Protein AF-A0ABD3ZAP3-F1 (afdb_monomer_lite)

Structure (mmCIF, N/CA/C/O backbone):
data_AF-A0ABD3ZAP3-F1
#
_entry.id   AF-A0ABD3ZAP3-F1
#
loop_
_atom_site.group_PDB
_atom_site.id
_atom_site.type_symbol
_atom_site.label_atom_id
_atom_site.label_alt_id
_atom_site.label_comp_id
_atom_site.label_asym_id
_atom_site.label_entity_id
_atom_site.label_seq_id
_atom_site.pdbx_PDB_ins_code
_atom_site.Cartn_x
_atom_site.Cartn_y
_atom_site.Cartn_z
_atom_site.occupancy
_atom_site.B_iso_or_equiv
_atom_site.auth_seq_id
_atom_site.auth_comp_id
_atom_site.auth_asym_id
_atom_site.auth_atom_id
_atom_site.pdbx_PDB_model_num
ATOM 1 N N . MET A 1 1 ? -16.987 -7.521 18.729 1.00 66.75 1 MET A N 1
ATOM 2 C CA . MET A 1 1 ? -16.005 -6.493 18.310 1.00 66.75 1 MET A CA 1
ATOM 3 C C . MET A 1 1 ? -16.353 -5.891 16.954 1.00 66.75 1 MET A C 1
ATOM 5 O O . MET A 1 1 ? -16.559 -4.691 16.901 1.00 66.75 1 MET A O 1
ATOM 9 N N . THR A 1 2 ? -16.482 -6.688 15.887 1.00 76.31 2 THR A N 1
ATOM 10 C CA . THR A 1 2 ? -16.844 -6.194 14.540 1.00 76.31 2 THR A CA 1
ATOM 11 C C . THR A 1 2 ? -18.146 -5.389 14.522 1.00 76.31 2 THR A C 1
ATOM 13 O O . THR A 1 2 ? -18.202 -4.337 13.903 1.00 76.31 2 THR A O 1
ATOM 16 N N . ASP A 1 3 ? -19.161 -5.829 15.270 1.00 83.00 3 ASP A N 1
ATOM 17 C CA . ASP A 1 3 ? -20.425 -5.097 15.427 1.00 83.00 3 ASP A CA 1
ATOM 18 C C . ASP A 1 3 ? -20.242 -3.715 16.086 1.00 83.00 3 ASP A C 1
ATOM 20 O O . ASP A 1 3 ? -20.756 -2.723 15.590 1.00 83.00 3 ASP A O 1
ATOM 24 N N . LEU A 1 4 ? -19.424 -3.615 17.143 1.00 81.94 4 LEU A N 1
ATOM 25 C CA . LEU A 1 4 ? -19.117 -2.340 17.813 1.00 81.94 4 LEU A CA 1
ATOM 26 C C . LEU A 1 4 ? -18.320 -1.389 16.913 1.00 81.94 4 LEU A C 1
ATOM 28 O O . LEU A 1 4 ? -18.541 -0.183 16.931 1.00 81.94 4 LEU A O 1
ATOM 32 N N . ILE A 1 5 ? -17.413 -1.938 16.103 1.00 82.31 5 ILE A N 1
ATOM 33 C CA . ILE A 1 5 ? -16.664 -1.186 15.095 1.00 82.31 5 ILE A CA 1
ATOM 34 C C . ILE A 1 5 ? -17.621 -0.597 14.049 1.00 82.31 5 ILE A C 1
ATOM 36 O O . ILE A 1 5 ? -17.560 0.605 13.788 1.00 82.31 5 ILE A O 1
ATOM 40 N N . LYS A 1 6 ? -18.561 -1.395 13.527 1.00 84.25 6 LYS A N 1
ATOM 41 C CA . LYS A 1 6 ? -19.589 -0.903 12.595 1.00 84.25 6 LYS A CA 1
ATOM 42 C C . LYS A 1 6 ? -20.478 0.160 13.243 1.00 84.25 6 LYS A C 1
ATOM 44 O O . LYS A 1 6 ? -20.627 1.259 12.719 1.00 84.25 6 LYS A O 1
ATOM 49 N N . LYS A 1 7 ? -20.978 -0.119 14.448 1.00 83.00 7 LYS A N 1
ATOM 50 C CA . LYS A 1 7 ? -21.822 0.795 15.237 1.00 83.00 7 LYS A CA 1
ATOM 51 C C . LYS A 1 7 ? -21.131 2.097 15.638 1.00 83.00 7 LYS A C 1
ATOM 53 O O . LYS A 1 7 ? -21.816 3.080 15.897 1.00 83.00 7 LYS A O 1
ATOM 58 N N . SER A 1 8 ? -19.798 2.133 15.686 1.00 83.06 8 SER A N 1
ATOM 59 C CA . SER A 1 8 ? -19.069 3.369 15.981 1.00 83.06 8 SER A CA 1
ATOM 60 C C . SER A 1 8 ? -19.244 4.442 14.901 1.00 83.06 8 SER A C 1
ATOM 62 O O . SER A 1 8 ? -19.047 5.618 15.190 1.00 83.06 8 SER A O 1
ATOM 64 N N . GLY A 1 9 ? -19.571 4.060 13.658 1.00 81.44 9 GLY A N 1
ATOM 65 C CA . GLY A 1 9 ? -19.705 4.988 12.530 1.00 81.44 9 GLY A CA 1
ATOM 66 C C . GLY A 1 9 ? -18.423 5.748 12.164 1.00 81.44 9 GLY A C 1
ATOM 67 O O . GLY A 1 9 ? -18.456 6.625 11.306 1.00 81.44 9 GLY A O 1
ATOM 68 N N . ILE A 1 10 ? -17.289 5.438 12.800 1.00 85.50 10 ILE A N 1
ATOM 69 C CA . ILE A 1 10 ? -16.003 6.064 12.502 1.00 85.50 10 ILE A CA 1
ATOM 70 C C . ILE A 1 10 ? -15.462 5.441 11.222 1.00 85.50 10 ILE A C 1
ATOM 72 O O . ILE A 1 10 ? -15.178 4.244 11.190 1.00 85.50 10 ILE A O 1
ATOM 76 N N . GLU A 1 11 ? -15.320 6.270 10.190 1.00 85.56 11 GLU A N 1
ATOM 77 C CA . GLU A 1 11 ? -14.947 5.883 8.826 1.00 85.56 11 GLU A CA 1
ATOM 78 C C . GLU A 1 11 ? -13.675 5.026 8.773 1.00 85.56 11 GLU A C 1
ATOM 80 O O . GLU A 1 11 ? -13.707 3.920 8.246 1.00 85.56 11 GLU A O 1
ATOM 85 N N . SER A 1 12 ? -12.585 5.458 9.419 1.00 81.94 12 SER A N 1
ATOM 86 C CA . SER A 1 12 ? -11.302 4.732 9.411 1.00 81.94 12 SER A CA 1
ATOM 87 C C . SER A 1 12 ? -11.334 3.371 10.115 1.00 81.94 12 SER A C 1
ATOM 89 O O . SER A 1 12 ? -10.400 2.582 9.976 1.00 81.94 12 SER A O 1
ATOM 91 N N . LEU A 1 13 ? -12.392 3.088 10.880 1.00 85.19 13 LEU A N 1
ATOM 92 C CA . LEU A 1 13 ? -12.628 1.789 11.501 1.00 85.19 13 LEU A CA 1
ATOM 93 C C . LEU A 1 13 ? -13.571 0.908 10.668 1.00 85.19 13 LEU A C 1
ATOM 95 O O . LEU A 1 13 ? -13.632 -0.295 10.923 1.00 85.19 13 LEU A O 1
ATOM 99 N N . GLN A 1 14 ? -14.306 1.471 9.702 1.00 86.69 14 GLN A N 1
ATOM 100 C CA . GLN A 1 14 ? -15.285 0.716 8.924 1.00 86.69 14 GLN A CA 1
ATOM 101 C C . GLN A 1 14 ? -14.593 -0.295 8.000 1.00 86.69 14 GLN A C 1
ATOM 103 O O . GLN A 1 14 ? -13.689 0.084 7.250 1.00 86.69 14 GLN A O 1
ATOM 108 N N . PRO A 1 15 ? -15.019 -1.572 8.001 1.00 84.25 15 PRO A N 1
ATOM 109 C CA . PRO A 1 15 ? -14.469 -2.583 7.099 1.00 84.25 15 PRO A CA 1
ATOM 110 C C . PRO A 1 15 ? -14.538 -2.178 5.625 1.00 84.25 15 PRO A C 1
ATOM 112 O O . PRO A 1 15 ? -13.570 -2.355 4.896 1.00 84.25 15 PRO A O 1
ATOM 115 N N . GLU A 1 16 ? -15.649 -1.570 5.212 1.00 86.75 16 GLU A N 1
ATOM 116 C CA . GLU A 1 16 ? -15.893 -1.165 3.829 1.00 86.75 16 GLU A CA 1
ATOM 117 C C . GLU A 1 16 ? -14.893 -0.085 3.374 1.00 86.75 16 GLU A C 1
ATOM 119 O O . GLU A 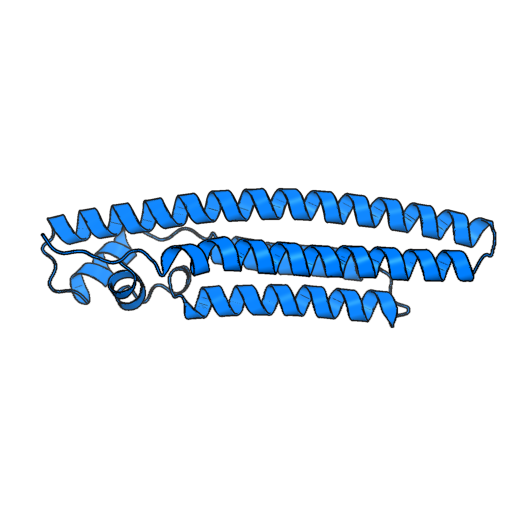1 16 ? -14.392 -0.132 2.253 1.00 86.75 16 GLU A O 1
ATOM 124 N N . TYR A 1 17 ? -14.526 0.834 4.273 1.00 87.69 17 TYR A N 1
ATOM 125 C CA . TYR A 1 17 ? -13.506 1.850 4.011 1.00 87.69 17 TYR A CA 1
ATOM 126 C C . TYR A 1 17 ? -12.106 1.244 3.879 1.00 87.69 17 TYR A C 1
ATOM 128 O O . TYR A 1 17 ? -11.326 1.618 3.002 1.00 87.69 17 TYR A O 1
ATOM 136 N N . ILE A 1 18 ? -11.780 0.281 4.745 1.00 86.19 18 ILE A N 1
ATOM 137 C CA . ILE A 1 18 ? -10.501 -0.433 4.695 1.00 86.19 18 ILE A CA 1
ATOM 138 C C . ILE A 1 18 ? -10.381 -1.206 3.375 1.00 86.19 18 ILE A C 1
ATOM 140 O O . ILE A 1 18 ? -9.334 -1.147 2.723 1.00 86.19 18 ILE A O 1
ATOM 144 N N . ASP A 1 19 ? -11.454 -1.878 2.955 1.00 86.56 19 ASP A N 1
ATOM 145 C CA . ASP A 1 19 ? -11.520 -2.604 1.686 1.00 86.56 19 ASP A CA 1
ATOM 146 C C . ASP A 1 19 ? -11.373 -1.665 0.481 1.00 86.56 19 ASP A C 1
ATOM 148 O O . ASP A 1 19 ? -10.654 -1.984 -0.470 1.00 86.56 19 ASP A O 1
ATOM 152 N N . GLU A 1 20 ? -11.988 -0.482 0.524 1.00 90.50 20 GLU A N 1
ATOM 153 C CA . GLU A 1 20 ? -11.843 0.536 -0.520 1.00 90.50 20 GLU A CA 1
ATOM 154 C C . GLU A 1 20 ? -10.391 1.017 -0.649 1.00 90.50 20 GLU A C 1
ATOM 156 O O . GLU A 1 20 ? -9.830 1.017 -1.749 1.00 90.50 20 GLU A O 1
ATOM 161 N N . GLN A 1 21 ? -9.738 1.369 0.465 1.00 89.88 21 GLN A N 1
ATOM 162 C CA . GLN A 1 21 ? -8.327 1.773 0.443 1.00 89.88 21 GLN A CA 1
ATOM 163 C C . GLN A 1 21 ? -7.426 0.643 -0.063 1.00 89.88 21 GLN A C 1
ATOM 165 O O . GLN A 1 21 ? -6.438 0.901 -0.755 1.00 89.88 21 GLN A O 1
ATOM 170 N N . MET A 1 22 ? -7.781 -0.606 0.240 1.00 86.44 22 MET A N 1
ATOM 171 C CA . MET A 1 22 ? -7.052 -1.774 -0.227 1.00 86.44 22 MET A CA 1
ATOM 172 C C . MET A 1 22 ? -7.171 -1.980 -1.730 1.00 86.44 22 MET A C 1
ATOM 174 O O . MET A 1 22 ? -6.167 -2.186 -2.412 1.00 86.44 22 MET A O 1
ATOM 178 N N . ASN A 1 23 ? -8.389 -1.926 -2.257 1.00 90.00 23 ASN A N 1
ATOM 179 C CA . ASN A 1 23 ? -8.621 -2.084 -3.686 1.00 90.00 23 ASN A CA 1
ATOM 180 C C . ASN A 1 23 ? -8.002 -0.927 -4.464 1.00 90.00 23 ASN A C 1
ATOM 182 O O . ASN A 1 23 ? -7.276 -1.173 -5.420 1.00 90.00 23 ASN A O 1
ATOM 186 N N . GLY A 1 24 ? -8.119 0.301 -3.963 1.00 92.50 24 GLY A N 1
ATOM 187 C CA . GLY A 1 24 ? -7.442 1.43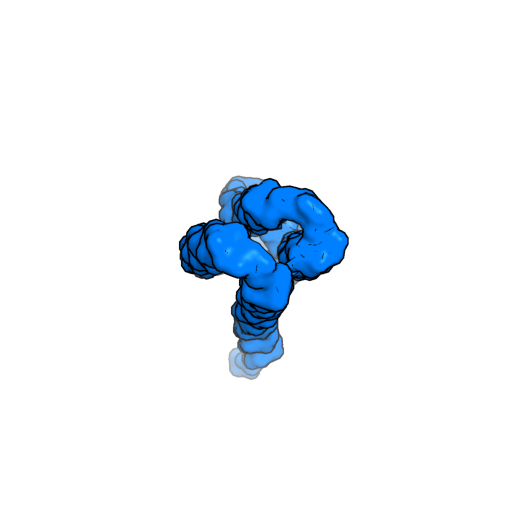2 -4.580 1.00 92.50 24 GLY A CA 1
ATOM 188 C C . GLY A 1 24 ? -5.912 1.299 -4.593 1.00 92.50 24 GLY A C 1
ATOM 189 O O . GLY A 1 24 ? -5.280 1.712 -5.559 1.00 92.50 24 GLY A O 1
ATOM 190 N N . ALA A 1 25 ? -5.289 0.692 -3.572 1.00 91.50 25 ALA A N 1
ATOM 191 C CA . ALA A 1 25 ? -3.848 0.418 -3.602 1.00 91.50 25 ALA A CA 1
ATOM 192 C C . ALA A 1 25 ? -3.475 -0.604 -4.691 1.00 91.50 25 ALA A C 1
ATOM 194 O O . ALA A 1 25 ? -2.440 -0.459 -5.344 1.00 91.50 25 ALA A O 1
ATOM 195 N N . LYS A 1 26 ? -4.318 -1.623 -4.910 1.00 91.94 26 LYS A N 1
ATOM 196 C CA . LYS A 1 26 ? -4.140 -2.586 -6.009 1.00 91.94 26 LYS A CA 1
ATOM 197 C C . LYS A 1 26 ? -4.280 -1.908 -7.369 1.00 91.94 26 LYS A C 1
ATOM 199 O O . LYS A 1 26 ? -3.469 -2.167 -8.260 1.00 91.94 26 LYS A O 1
ATOM 204 N N . ASP A 1 27 ? -5.276 -1.039 -7.507 1.00 94.94 27 ASP A N 1
ATOM 205 C CA . ASP A 1 27 ? -5.550 -0.308 -8.741 1.00 94.94 27 ASP A CA 1
ATOM 206 C C . ASP A 1 27 ? -4.397 0.638 -9.080 1.00 94.94 27 ASP A C 1
ATOM 208 O O . ASP A 1 27 ? -3.907 0.612 -10.205 1.00 94.94 27 ASP A O 1
ATOM 212 N N . ASP A 1 28 ? -3.875 1.376 -8.096 1.00 94.69 28 ASP A N 1
ATOM 213 C CA . ASP A 1 28 ? -2.735 2.278 -8.298 1.00 94.69 28 ASP A CA 1
ATOM 214 C C . ASP A 1 28 ? -1.476 1.534 -8.765 1.00 94.69 28 ASP A C 1
ATOM 216 O O . ASP A 1 28 ? -0.756 2.014 -9.642 1.00 94.69 28 ASP A O 1
ATOM 220 N N . ILE A 1 29 ? -1.201 0.349 -8.206 1.00 93.69 29 ILE A N 1
ATOM 221 C CA . ILE A 1 29 ? -0.059 -0.473 -8.634 1.00 93.69 29 ILE A CA 1
ATOM 222 C C . ILE A 1 29 ? -0.291 -1.031 -10.040 1.00 93.69 29 ILE A C 1
ATOM 224 O O . ILE A 1 29 ? 0.626 -1.028 -10.859 1.00 93.69 29 ILE A O 1
ATOM 228 N N . THR A 1 30 ? -1.507 -1.488 -10.339 1.00 94.56 30 THR A N 1
ATOM 229 C CA . THR A 1 30 ? -1.866 -2.017 -11.663 1.00 94.56 30 THR A CA 1
ATOM 230 C C . THR A 1 30 ? -1.769 -0.933 -12.738 1.00 94.56 30 THR A C 1
ATOM 232 O O . THR A 1 30 ? -1.217 -1.171 -13.813 1.00 94.56 30 THR A O 1
ATOM 235 N N . GLU A 1 31 ? -2.239 0.276 -12.436 1.00 94.44 31 GLU A N 1
ATOM 236 C CA . GLU A 1 31 ? -2.090 1.458 -13.285 1.00 94.44 31 GLU A CA 1
ATOM 237 C C . GLU A 1 31 ? -0.608 1.765 -13.533 1.00 94.44 31 GLU A C 1
ATOM 239 O O . GLU A 1 31 ? -0.197 1.896 -14.686 1.00 94.44 31 GLU A O 1
ATOM 244 N N . ALA A 1 32 ? 0.222 1.773 -12.484 1.00 93.38 32 ALA A N 1
ATOM 245 C CA . ALA A 1 32 ? 1.659 2.006 -12.618 1.00 93.38 32 ALA A CA 1
ATOM 246 C C . ALA A 1 32 ? 2.359 0.941 -13.481 1.00 93.38 32 ALA A C 1
ATOM 248 O O . ALA A 1 32 ? 3.188 1.294 -14.321 1.00 93.38 32 ALA A O 1
ATOM 249 N N . ILE A 1 33 ? 2.016 -0.345 -13.324 1.00 93.06 33 ILE A N 1
ATOM 250 C CA . ILE A 1 33 ? 2.524 -1.435 -14.177 1.00 93.06 33 ILE A CA 1
ATOM 251 C C . ILE A 1 33 ? 2.180 -1.161 -15.641 1.00 93.06 33 I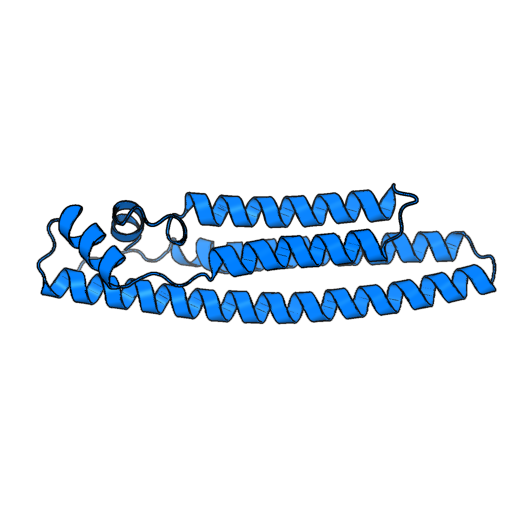LE A C 1
ATOM 253 O O . ILE A 1 33 ? 3.065 -1.200 -16.499 1.00 93.06 33 ILE A O 1
ATOM 257 N N . ASN A 1 34 ? 0.910 -0.859 -15.924 1.00 92.56 34 ASN A N 1
ATOM 258 C CA . ASN A 1 34 ? 0.455 -0.576 -17.280 1.00 92.56 34 ASN A CA 1
ATOM 259 C C . ASN A 1 34 ? 1.201 0.628 -17.864 1.00 92.56 34 ASN A C 1
ATOM 261 O O . ASN A 1 34 ? 1.736 0.526 -18.967 1.00 92.56 34 ASN A O 1
ATOM 265 N N . GLU A 1 35 ? 1.315 1.730 -17.117 1.00 92.12 35 GLU A N 1
ATOM 266 C CA . GLU A 1 35 ? 2.049 2.916 -17.563 1.00 92.12 35 GLU A CA 1
ATOM 267 C C . GLU A 1 35 ? 3.535 2.622 -17.821 1.00 92.12 35 GLU A C 1
ATOM 269 O O . GLU A 1 35 ? 4.056 3.043 -18.849 1.00 92.12 35 GLU A O 1
ATOM 274 N N . ILE A 1 36 ? 4.219 1.854 -16.970 1.00 89.81 36 ILE A N 1
ATOM 275 C CA . ILE A 1 36 ? 5.635 1.488 -17.176 1.00 89.81 36 ILE A CA 1
ATOM 276 C C . ILE A 1 36 ? 5.839 0.723 -18.493 1.00 89.81 36 ILE A C 1
ATOM 278 O O . ILE A 1 36 ? 6.839 0.933 -19.190 1.00 89.81 36 ILE A O 1
ATOM 282 N N . VAL A 1 37 ? 4.905 -0.169 -18.833 1.00 87.19 37 VAL A N 1
ATOM 283 C CA . VAL A 1 37 ? 4.994 -1.015 -20.030 1.00 87.19 37 VAL A CA 1
ATOM 284 C C . VAL A 1 37 ? 4.652 -0.230 -21.296 1.00 87.19 37 VAL A C 1
ATOM 286 O O . VAL A 1 37 ? 5.396 -0.302 -22.275 1.00 87.19 37 VAL A O 1
ATOM 289 N N . VAL A 1 38 ? 3.543 0.514 -21.292 1.00 86.56 38 VAL A N 1
ATOM 290 C CA . VAL A 1 38 ? 2.969 1.085 -22.526 1.00 86.56 38 VAL A CA 1
ATOM 291 C C . VAL A 1 38 ? 3.328 2.551 -22.751 1.00 86.56 38 VAL A C 1
ATOM 293 O O . VAL A 1 38 ? 3.217 3.043 -23.874 1.00 86.56 38 VAL A O 1
ATOM 296 N N . SER A 1 39 ? 3.745 3.270 -21.708 1.00 77.56 39 SER A N 1
ATOM 297 C CA . SER A 1 39 ? 3.942 4.714 -21.783 1.00 77.56 39 SER A CA 1
ATOM 298 C C . SER A 1 39 ? 5.358 5.090 -22.239 1.00 77.56 39 SER A C 1
ATOM 300 O O . SER A 1 39 ? 6.349 4.466 -21.836 1.00 77.56 39 SER A O 1
ATOM 302 N N . PRO A 1 40 ? 5.490 6.162 -23.042 1.00 66.56 40 PRO A N 1
ATOM 303 C CA . PRO A 1 40 ? 6.765 6.832 -23.270 1.00 66.56 40 PRO A CA 1
ATOM 304 C C . PRO A 1 40 ? 7.143 7.790 -22.124 1.00 66.56 40 PRO A C 1
ATOM 306 O O . PRO A 1 40 ? 8.234 8.360 -22.164 1.00 66.56 40 PRO A O 1
ATOM 309 N N . LYS A 1 41 ? 6.258 8.005 -21.133 1.00 68.19 41 LYS A N 1
ATOM 310 C CA . LYS A 1 41 ? 6.520 8.862 -19.965 1.00 68.19 41 LYS A CA 1
ATOM 311 C C . LYS A 1 41 ? 7.749 8.392 -19.182 1.00 68.19 41 LYS A C 1
ATOM 313 O O . LYS A 1 41 ? 8.157 7.234 -19.236 1.00 68.19 41 LYS A O 1
ATOM 318 N N . ASP A 1 42 ? 8.312 9.313 -18.408 1.00 81.25 42 ASP A N 1
ATOM 319 C CA . ASP A 1 42 ? 9.389 8.993 -17.484 1.00 81.25 42 ASP A CA 1
ATOM 320 C C . ASP A 1 42 ? 8.885 8.101 -16.338 1.00 81.25 42 ASP A C 1
ATOM 322 O O . ASP A 1 42 ? 8.034 8.510 -15.542 1.00 81.25 42 ASP A O 1
ATOM 326 N N . ASN A 1 43 ? 9.443 6.893 -16.237 1.00 85.50 43 ASN A N 1
ATOM 327 C CA . ASN A 1 43 ? 9.157 5.943 -15.166 1.00 85.50 43 ASN A CA 1
ATOM 328 C C . ASN A 1 43 ? 9.422 6.532 -13.776 1.00 85.50 43 ASN A C 1
ATOM 330 O O . ASN A 1 43 ? 8.725 6.163 -12.837 1.00 85.50 43 ASN A O 1
ATOM 334 N N . ASP A 1 44 ? 10.341 7.490 -13.630 1.00 86.88 44 ASP A N 1
ATOM 335 C CA . ASP A 1 44 ? 10.564 8.157 -12.345 1.00 86.88 44 ASP A CA 1
ATOM 336 C C . ASP A 1 44 ? 9.324 8.924 -11.879 1.00 86.88 44 ASP A C 1
ATOM 338 O O . ASP A 1 44 ? 9.014 8.942 -10.686 1.00 86.88 44 ASP A O 1
ATOM 342 N N . THR A 1 45 ? 8.584 9.519 -12.818 1.00 90.50 45 THR A N 1
ATOM 343 C CA . THR A 1 45 ? 7.326 10.211 -12.517 1.00 90.50 45 THR A CA 1
ATOM 344 C C . THR A 1 45 ? 6.261 9.212 -12.084 1.00 90.50 45 THR A C 1
ATOM 346 O O . THR A 1 45 ? 5.634 9.416 -11.046 1.00 90.50 45 THR A O 1
ATOM 349 N N . ILE A 1 46 ? 6.112 8.109 -12.826 1.00 91.50 46 ILE A N 1
ATOM 350 C CA . ILE A 1 46 ? 5.130 7.052 -12.535 1.00 91.50 46 ILE A CA 1
ATOM 351 C C . ILE A 1 46 ? 5.387 6.451 -11.144 1.00 91.50 46 ILE A C 1
ATOM 353 O O . ILE A 1 46 ? 4.476 6.359 -10.321 1.00 91.50 46 ILE A O 1
ATOM 357 N N . ILE A 1 47 ? 6.643 6.112 -10.840 1.00 91.69 47 ILE A N 1
ATOM 358 C CA . ILE A 1 47 ? 7.037 5.540 -9.547 1.00 91.69 47 ILE A CA 1
ATOM 359 C C . ILE A 1 47 ? 6.786 6.537 -8.409 1.00 91.69 47 ILE A C 1
ATOM 361 O O . ILE A 1 47 ? 6.217 6.167 -7.384 1.00 91.69 47 ILE A O 1
ATOM 365 N N . ASN A 1 48 ? 7.167 7.808 -8.573 1.00 92.38 48 ASN A N 1
ATOM 366 C CA . ASN A 1 48 ? 6.942 8.826 -7.543 1.00 92.38 48 ASN A CA 1
ATOM 367 C C . ASN A 1 48 ? 5.441 9.062 -7.290 1.00 92.38 48 ASN A C 1
ATOM 369 O O . ASN A 1 48 ? 5.025 9.223 -6.141 1.00 92.38 48 ASN A O 1
ATOM 373 N N . GLN A 1 49 ? 4.621 9.067 -8.344 1.00 94.00 49 GLN A N 1
ATOM 374 C CA . GLN A 1 49 ? 3.167 9.170 -8.224 1.00 94.00 49 GLN A CA 1
ATOM 375 C C . GLN A 1 49 ? 2.594 7.972 -7.467 1.00 94.00 49 GLN A C 1
ATOM 377 O O . GLN A 1 49 ? 1.837 8.174 -6.517 1.00 94.00 49 GLN A O 1
ATOM 382 N N . LEU A 1 50 ? 3.013 6.752 -7.814 1.00 93.38 50 LEU A N 1
ATOM 383 C CA . LEU A 1 50 ? 2.617 5.542 -7.098 1.00 93.38 50 LEU A CA 1
ATOM 384 C C . LEU A 1 50 ? 2.980 5.627 -5.609 1.00 93.38 50 LEU A C 1
ATOM 386 O O . LEU A 1 50 ? 2.108 5.442 -4.762 1.00 93.38 50 LEU A O 1
ATOM 390 N N . LYS A 1 51 ? 4.233 5.970 -5.274 1.00 93.81 51 LYS A N 1
ATOM 391 C CA . LYS A 1 51 ? 4.674 6.143 -3.877 1.00 93.81 51 LYS A CA 1
ATOM 392 C C . LYS A 1 51 ? 3.778 7.123 -3.118 1.00 93.81 51 LYS A C 1
ATOM 394 O O . LYS A 1 51 ? 3.339 6.820 -2.011 1.00 93.81 51 LYS A O 1
ATOM 399 N N . ASN A 1 52 ? 3.471 8.273 -3.720 1.00 95.69 52 ASN A N 1
ATOM 400 C CA . ASN A 1 52 ? 2.611 9.285 -3.106 1.00 95.69 52 ASN A CA 1
ATOM 401 C C . ASN A 1 52 ? 1.190 8.767 -2.867 1.00 95.69 52 ASN A C 1
ATOM 403 O O . ASN A 1 52 ? 0.657 8.952 -1.772 1.00 95.69 52 ASN A O 1
ATOM 407 N N . LYS A 1 53 ? 0.586 8.096 -3.854 1.00 95.06 53 LYS A N 1
ATOM 408 C CA . LYS A 1 53 ? -0.750 7.508 -3.703 1.00 95.06 53 LYS A CA 1
ATOM 409 C C . LYS A 1 53 ? -0.775 6.459 -2.587 1.00 95.06 53 LYS A C 1
ATOM 411 O O . LYS A 1 53 ? -1.620 6.537 -1.697 1.00 95.06 53 LYS A O 1
ATOM 416 N N . LEU A 1 54 ? 0.195 5.542 -2.560 1.00 93.00 54 LEU A N 1
ATOM 417 C CA . LEU A 1 54 ? 0.294 4.525 -1.508 1.00 93.00 54 LEU A CA 1
ATOM 418 C C . LEU A 1 54 ? 0.498 5.154 -0.118 1.00 93.00 54 LEU A C 1
ATOM 420 O O . LEU A 1 54 ? -0.156 4.744 0.841 1.00 93.00 54 LEU A O 1
ATOM 424 N N . LYS A 1 55 ? 1.325 6.202 -0.014 1.00 94.19 55 LYS A N 1
ATOM 425 C CA . LYS A 1 55 ? 1.525 6.957 1.231 1.00 94.19 55 LYS A CA 1
ATOM 426 C C . LYS A 1 55 ? 0.236 7.607 1.728 1.00 94.19 55 LYS A C 1
ATOM 428 O O . LYS A 1 55 ? -0.047 7.559 2.922 1.00 94.19 55 LYS A O 1
ATOM 433 N N . ILE A 1 56 ? -0.560 8.192 0.830 1.00 95.00 56 ILE A N 1
ATOM 434 C CA . ILE A 1 56 ? -1.868 8.768 1.175 1.00 95.00 56 ILE A CA 1
ATOM 435 C C . ILE A 1 56 ? -2.782 7.688 1.763 1.00 95.00 56 ILE A C 1
ATOM 437 O O . ILE A 1 56 ? -3.350 7.899 2.832 1.00 95.00 56 ILE A O 1
ATOM 441 N N . ARG A 1 57 ? -2.870 6.513 1.130 1.00 91.75 57 ARG A N 1
ATOM 442 C CA . ARG A 1 57 ? -3.706 5.399 1.617 1.00 91.75 57 ARG A CA 1
ATOM 443 C C . ARG A 1 57 ? -3.266 4.904 2.991 1.00 91.75 57 ARG A C 1
ATOM 445 O O . ARG A 1 57 ? -4.102 4.689 3.865 1.00 91.75 57 ARG A O 1
ATOM 452 N N . VAL A 1 58 ? -1.959 4.783 3.211 1.00 91.44 58 VAL A N 1
ATOM 453 C CA . VAL A 1 58 ? -1.398 4.403 4.515 1.00 91.44 58 VAL A CA 1
ATOM 454 C C . VAL A 1 58 ? -1.700 5.451 5.579 1.00 91.44 58 VAL A C 1
ATOM 456 O O . VAL A 1 58 ? -2.199 5.097 6.645 1.00 91.44 58 VAL A O 1
ATOM 459 N N . ASN A 1 59 ? -1.485 6.736 5.298 1.00 92.00 59 ASN A N 1
ATOM 460 C CA . ASN A 1 59 ? -1.817 7.816 6.232 1.00 92.00 59 ASN A CA 1
ATOM 461 C C . ASN A 1 59 ? -3.304 7.799 6.606 1.00 92.00 59 ASN A C 1
ATOM 463 O O . ASN A 1 59 ? -3.663 7.979 7.767 1.00 92.00 59 ASN A O 1
ATOM 467 N N . THR A 1 60 ? -4.164 7.542 5.626 1.00 90.50 60 THR A N 1
ATOM 468 C CA . THR A 1 60 ? -5.607 7.435 5.809 1.00 90.50 60 THR A CA 1
ATOM 469 C C . THR A 1 60 ? -6.001 6.252 6.699 1.00 90.50 60 THR A C 1
ATOM 471 O O . THR A 1 60 ? -6.763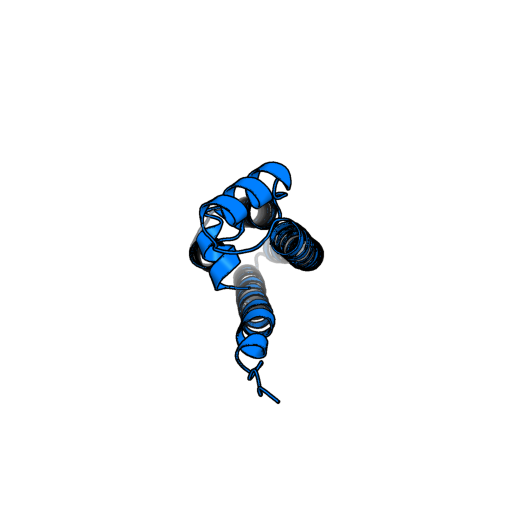 6.429 7.649 1.00 90.50 60 THR A O 1
ATOM 474 N N . LEU A 1 61 ? -5.454 5.060 6.445 1.00 87.62 61 LEU A N 1
ATOM 475 C CA . LEU A 1 61 ? -5.738 3.850 7.229 1.00 87.62 61 LEU A CA 1
ATOM 476 C C . LEU A 1 61 ? -5.183 3.922 8.653 1.00 87.62 61 LEU A C 1
ATOM 478 O O . LEU A 1 61 ? -5.773 3.389 9.593 1.00 87.62 61 LEU A O 1
ATOM 482 N N . THR A 1 62 ? -4.030 4.565 8.818 1.00 89.62 62 THR A N 1
ATOM 483 C CA . THR A 1 62 ? -3.333 4.609 10.104 1.00 89.62 62 THR A CA 1
ATOM 484 C C . THR A 1 62 ? -3.755 5.779 10.984 1.00 89.62 62 THR A C 1
ATOM 486 O O . THR A 1 62 ? -3.513 5.715 12.193 1.00 89.62 62 THR A O 1
ATOM 489 N N . LYS A 1 63 ? -4.460 6.775 10.426 1.00 89.88 63 LYS A N 1
ATOM 490 C CA . LYS A 1 63 ? -4.967 7.975 11.111 1.00 89.88 63 LYS A CA 1
ATOM 491 C C . LYS A 1 63 ? -5.611 7.650 12.450 1.00 89.88 63 LYS A C 1
ATOM 493 O O . LYS A 1 63 ? -6.496 6.800 12.517 1.00 89.88 63 LYS A O 1
ATOM 498 N N . ASP A 1 64 ? -5.174 8.318 13.510 1.00 88.31 64 ASP A N 1
ATOM 499 C CA . ASP A 1 64 ? -5.641 8.072 14.875 1.00 88.31 64 ASP A CA 1
ATOM 500 C C . ASP A 1 64 ? -7.157 8.204 15.038 1.00 88.31 64 ASP A C 1
ATOM 502 O O . ASP A 1 64 ? -7.826 8.969 14.342 1.00 88.31 64 ASP A O 1
ATOM 506 N N . VAL A 1 65 ? -7.692 7.424 15.979 1.00 89.25 65 VAL A N 1
ATOM 507 C CA . VAL A 1 65 ? -9.099 7.497 16.372 1.00 89.25 65 VAL A CA 1
ATOM 508 C C . VAL A 1 65 ? -9.186 8.249 17.684 1.00 89.25 65 VAL A C 1
ATOM 510 O O . VAL A 1 65 ? -8.559 7.861 18.670 1.00 89.25 65 VAL A O 1
ATOM 513 N N . ASP A 1 66 ? -9.991 9.307 17.696 1.00 92.06 66 ASP A N 1
ATOM 514 C CA . ASP A 1 66 ? -10.270 10.054 18.912 1.00 92.06 66 ASP A CA 1
ATOM 515 C C . ASP A 1 66 ? -11.061 9.187 19.898 1.00 92.06 66 ASP A C 1
ATOM 517 O O . ASP A 1 66 ? -12.169 8.720 19.610 1.00 92.06 66 ASP A O 1
ATOM 521 N N . ARG A 1 67 ? -10.480 8.979 21.083 1.00 94.44 67 ARG A N 1
ATOM 522 C CA . ARG A 1 67 ? -11.077 8.151 22.132 1.00 94.44 67 ARG A CA 1
ATOM 523 C C . ARG A 1 67 ? -12.440 8.690 22.550 1.00 94.44 67 ARG A C 1
ATOM 525 O O . ARG A 1 67 ? -13.359 7.902 22.730 1.00 94.44 67 ARG A O 1
ATOM 532 N N . THR A 1 68 ? -12.575 10.006 22.690 1.00 94.19 68 THR A N 1
ATOM 533 C CA . THR A 1 68 ? -13.812 10.642 23.169 1.00 94.19 68 THR A CA 1
ATOM 534 C C . THR A 1 68 ? -14.960 10.420 22.189 1.00 94.19 68 THR A C 1
ATOM 536 O O . THR A 1 68 ? -16.054 10.013 22.586 1.00 94.19 68 THR A O 1
ATOM 539 N N . SER A 1 69 ? -14.696 10.618 20.900 1.00 91.44 69 SER A N 1
ATOM 540 C CA . SER A 1 69 ? -15.641 10.383 19.810 1.00 91.44 69 SER A CA 1
ATOM 541 C C . SER A 1 69 ? -16.032 8.911 19.725 1.00 91.44 69 SER A C 1
ATOM 543 O O . SER A 1 69 ? -17.218 8.603 19.625 1.00 91.44 69 SER A O 1
ATOM 545 N N . LEU A 1 70 ? -15.061 8.000 19.849 1.00 93.25 70 LEU A N 1
ATOM 546 C CA . LEU A 1 70 ? -15.310 6.558 19.853 1.00 93.25 70 LEU A CA 1
ATOM 547 C C . LEU A 1 70 ? -16.153 6.122 21.062 1.00 93.25 70 LEU A C 1
ATOM 549 O O . LEU A 1 70 ? -17.116 5.379 20.887 1.00 93.25 70 LEU A O 1
ATOM 553 N N . THR A 1 71 ? -15.846 6.615 22.266 1.00 95.44 71 THR A N 1
ATOM 554 C CA . THR A 1 71 ? -16.652 6.372 23.474 1.00 95.44 71 THR A CA 1
ATOM 555 C C . THR A 1 71 ? -18.082 6.864 23.277 1.00 95.44 71 THR A C 1
ATOM 557 O O . THR A 1 71 ? -19.021 6.098 23.470 1.00 95.44 71 THR A O 1
ATOM 560 N N . SER A 1 72 ? -18.257 8.112 22.831 1.00 94.00 72 SER A N 1
ATOM 561 C CA . SER A 1 72 ? -19.576 8.712 22.589 1.00 94.00 72 SER A CA 1
ATOM 562 C C . SER A 1 72 ? -20.391 7.914 21.569 1.00 94.00 72 SER A C 1
ATOM 564 O O . SER A 1 72 ? -21.574 7.650 21.789 1.00 94.00 72 SER A O 1
ATOM 566 N N . ALA A 1 73 ? -19.762 7.482 20.474 1.00 92.19 73 ALA A N 1
ATOM 567 C CA . ALA A 1 73 ? -20.423 6.695 19.444 1.00 92.19 73 ALA A CA 1
ATOM 568 C C . ALA A 1 73 ? -20.830 5.303 19.944 1.00 92.19 73 ALA A C 1
ATOM 570 O O . ALA A 1 73 ? -21.956 4.877 19.703 1.00 92.19 73 ALA A O 1
ATOM 571 N N . ILE A 1 74 ? -19.957 4.601 20.670 1.00 91.81 74 ILE A N 1
ATOM 572 C CA . ILE A 1 74 ? -20.275 3.267 21.194 1.00 91.81 74 ILE A CA 1
ATOM 573 C C . ILE A 1 74 ? -21.364 3.353 22.268 1.00 91.81 74 ILE A C 1
ATOM 575 O O . ILE A 1 74 ? -22.324 2.589 22.199 1.00 91.81 74 ILE A O 1
ATOM 579 N N . SER A 1 75 ? -21.279 4.304 23.205 1.00 93.31 75 SER A N 1
ATOM 580 C CA . SER A 1 75 ? -22.311 4.505 24.234 1.00 93.31 75 SER A CA 1
ATOM 581 C C . SER A 1 75 ? -23.694 4.788 23.649 1.00 93.31 75 SER A C 1
ATOM 583 O O . SER A 1 75 ? -24.690 4.371 24.222 1.00 93.31 75 SER A O 1
ATOM 585 N N . LYS A 1 76 ? -23.776 5.508 22.523 1.00 92.88 76 LYS A N 1
ATOM 586 C CA . LYS A 1 76 ? -25.059 5.851 21.887 1.00 92.88 76 LYS A CA 1
ATOM 587 C C . LYS A 1 76 ? -25.664 4.714 21.068 1.00 92.88 76 LYS A C 1
ATOM 589 O O . LYS A 1 76 ? -26.871 4.703 20.868 1.00 92.88 76 LYS A O 1
ATOM 594 N N . ASN A 1 77 ? -24.836 3.805 20.560 1.00 90.44 77 ASN A N 1
ATOM 595 C CA . ASN A 1 77 ? -25.246 2.792 19.583 1.00 90.44 77 ASN A CA 1
ATOM 596 C C . ASN A 1 77 ? -25.182 1.357 20.135 1.00 90.44 77 ASN A C 1
ATOM 598 O O . ASN A 1 77 ? -25.298 0.395 19.372 1.00 90.44 77 ASN A O 1
ATOM 602 N N . SER A 1 78 ? -24.963 1.186 21.440 1.00 87.88 78 SER A N 1
ATOM 603 C CA . SER A 1 78 ? -24.921 -0.123 22.093 1.00 87.88 78 SER A CA 1
ATOM 604 C C . SER A 1 78 ? -25.567 -0.081 23.473 1.00 87.88 78 SER A C 1
ATOM 606 O O . SER A 1 78 ? -25.562 0.955 24.127 1.00 87.88 78 SER A O 1
ATOM 608 N N . ASP A 1 79 ? -26.059 -1.230 23.929 1.00 92.19 79 ASP A N 1
ATOM 609 C CA . ASP A 1 79 ? -26.664 -1.398 25.258 1.00 92.19 79 ASP A CA 1
ATOM 610 C C . ASP A 1 79 ? -25.615 -1.677 26.355 1.00 92.19 79 ASP A C 1
ATOM 612 O O . ASP A 1 79 ? -25.919 -2.274 27.386 1.00 92.19 79 ASP A O 1
ATOM 616 N N . LEU A 1 80 ? -24.354 -1.302 26.110 1.00 92.56 80 LEU A N 1
ATOM 617 C CA . LEU A 1 80 ? -23.241 -1.549 27.023 1.00 92.56 80 LEU A CA 1
ATOM 618 C C . LEU A 1 80 ? -23.273 -0.590 28.215 1.00 92.56 80 LEU A C 1
ATOM 620 O O . LEU A 1 80 ? -23.562 0.602 28.084 1.00 92.56 80 LEU A O 1
ATOM 624 N N . THR A 1 81 ? -22.870 -1.094 29.377 1.00 95.25 81 THR A N 1
ATOM 625 C CA . THR A 1 81 ? -22.617 -0.267 30.560 1.00 95.25 81 THR A CA 1
ATOM 626 C C . THR A 1 81 ? -21.402 0.653 30.352 1.00 95.25 81 THR A C 1
ATOM 628 O O . THR A 1 81 ? -20.548 0.376 29.505 1.00 95.25 81 THR A O 1
ATOM 631 N N . PRO A 1 82 ? -21.256 1.743 31.132 1.00 94.56 82 PRO A N 1
ATOM 632 C CA . PRO A 1 82 ? -20.107 2.646 31.007 1.00 94.56 82 PRO A CA 1
ATOM 633 C C . PRO A 1 82 ? -18.738 1.949 31.099 1.00 94.56 82 PRO A C 1
ATOM 635 O O . PRO A 1 82 ? -17.818 2.291 30.351 1.00 94.56 82 PRO A O 1
ATOM 638 N N . ASP A 1 83 ? -18.607 0.945 31.968 1.00 95.00 83 ASP A N 1
ATOM 639 C CA . ASP A 1 83 ? -17.366 0.180 32.127 1.00 95.00 83 ASP A CA 1
ATOM 640 C C . ASP A 1 83 ? -17.086 -0.709 30.908 1.00 95.00 83 ASP A C 1
ATOM 642 O O . ASP A 1 83 ? -15.963 -0.730 30.392 1.00 95.00 83 ASP A O 1
ATOM 646 N N . GLU A 1 84 ? -18.116 -1.371 30.374 1.00 93.19 84 GLU A N 1
ATOM 647 C CA . GLU A 1 84 ? -18.005 -2.174 29.152 1.00 93.19 84 GLU A CA 1
ATOM 648 C C . GLU A 1 84 ? -17.665 -1.315 27.927 1.00 93.19 84 GLU A C 1
ATOM 650 O O . GLU A 1 84 ? -16.844 -1.723 27.099 1.00 93.19 84 GLU A O 1
ATOM 655 N N . VAL A 1 85 ? -18.223 -0.102 27.823 1.00 94.25 85 VAL A N 1
ATOM 656 C CA . VAL A 1 85 ? -17.843 0.860 26.777 1.00 94.25 85 VAL A CA 1
ATOM 657 C C . VAL A 1 85 ? -16.365 1.214 26.903 1.00 94.25 85 VAL A C 1
ATOM 659 O O . VAL A 1 85 ? -15.629 1.134 25.918 1.00 94.25 85 VAL A O 1
ATOM 662 N N . ASN A 1 86 ? -15.898 1.573 28.100 1.00 94.44 86 ASN A N 1
ATOM 663 C CA . ASN A 1 86 ? -14.498 1.938 28.321 1.00 94.44 86 ASN A CA 1
ATOM 664 C C . ASN A 1 86 ? -13.536 0.808 27.937 1.00 94.44 86 ASN A C 1
ATOM 666 O O . ASN A 1 86 ? -12.498 1.068 27.313 1.00 94.44 86 ASN A O 1
ATOM 670 N N . GLN A 1 87 ? -13.888 -0.436 28.267 1.00 94.00 87 GLN A N 1
ATOM 671 C CA . GLN A 1 87 ? -13.120 -1.617 27.887 1.00 94.00 87 GLN A CA 1
ATOM 672 C C . GLN A 1 87 ? -13.138 -1.841 26.367 1.00 94.00 87 GLN A C 1
ATOM 674 O O . GLN A 1 87 ? -12.083 -2.067 25.766 1.00 94.00 87 GLN A O 1
ATOM 679 N N . ALA A 1 88 ? -14.304 -1.734 25.724 1.00 90.75 88 ALA A N 1
ATOM 680 C CA . ALA A 1 88 ? -14.440 -1.879 24.277 1.00 90.75 88 ALA A CA 1
ATOM 681 C C . ALA A 1 88 ? -13.607 -0.837 23.517 1.00 90.75 88 ALA A C 1
ATOM 683 O O . ALA A 1 88 ? -12.839 -1.196 22.623 1.00 90.75 88 ALA A O 1
ATOM 684 N N . VAL A 1 89 ? -13.693 0.433 23.918 1.00 93.56 89 VAL A N 1
ATOM 685 C CA . VAL A 1 89 ? -12.924 1.548 23.345 1.00 93.56 89 VAL A CA 1
ATOM 686 C C . VAL A 1 89 ? -11.421 1.290 23.466 1.00 93.56 89 VAL A C 1
ATOM 688 O O . VAL A 1 89 ? -10.692 1.416 22.483 1.00 93.56 89 VAL A O 1
ATOM 691 N N . THR A 1 90 ? -10.944 0.880 24.646 1.00 94.56 90 THR A N 1
ATOM 692 C CA . THR A 1 90 ? -9.526 0.545 24.862 1.00 94.56 90 THR A CA 1
ATOM 693 C C . THR A 1 90 ? -9.063 -0.589 23.950 1.00 94.56 90 THR A C 1
ATOM 695 O O . THR A 1 90 ? -8.015 -0.476 23.313 1.00 94.56 90 THR A O 1
ATOM 698 N N . ASN A 1 91 ? -9.858 -1.652 23.831 1.00 89.19 91 ASN A N 1
ATOM 699 C CA . ASN A 1 91 ? -9.528 -2.790 22.977 1.00 89.19 91 ASN A CA 1
ATOM 700 C C . ASN A 1 91 ? -9.506 -2.414 21.488 1.00 89.19 91 ASN A C 1
ATOM 702 O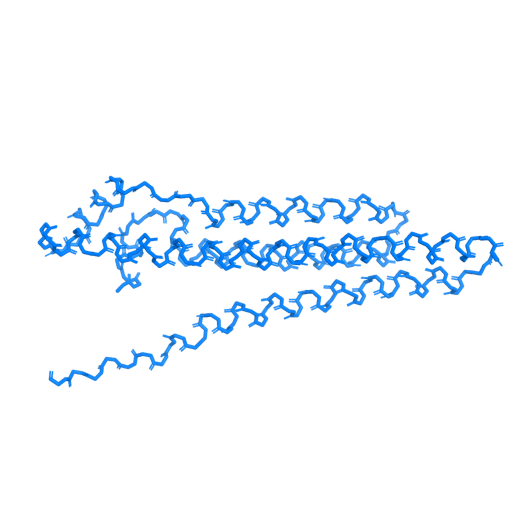 O . ASN A 1 91 ? -8.618 -2.860 20.761 1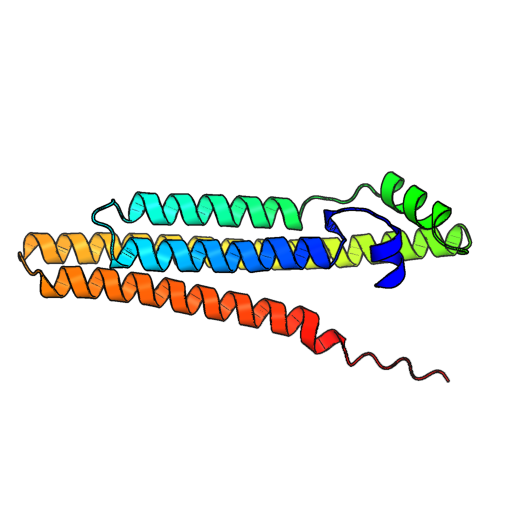.00 89.19 91 ASN A O 1
ATOM 706 N N . ILE A 1 92 ? -10.448 -1.581 21.032 1.00 89.06 92 ILE A N 1
ATOM 707 C CA . ILE A 1 92 ? -10.501 -1.094 19.645 1.00 89.06 92 ILE A CA 1
ATOM 708 C C . ILE A 1 92 ? -9.277 -0.233 19.333 1.00 89.06 92 ILE A C 1
ATOM 710 O O . ILE A 1 92 ? -8.604 -0.485 18.336 1.00 89.06 92 ILE A O 1
ATOM 714 N N . ILE A 1 93 ? -8.948 0.737 20.192 1.00 91.25 93 ILE A N 1
ATOM 715 C CA . ILE A 1 93 ? -7.780 1.610 19.997 1.00 91.25 93 ILE A CA 1
ATOM 716 C C . ILE A 1 93 ? -6.488 0.791 20.004 1.00 91.25 93 ILE A C 1
ATOM 718 O O . ILE A 1 93 ? -5.649 0.970 19.127 1.00 91.25 93 ILE A O 1
ATOM 722 N N . SER A 1 94 ? -6.334 -0.149 20.940 1.00 90.25 94 SER A N 1
ATOM 723 C CA . SER A 1 94 ? -5.154 -1.019 20.994 1.00 90.25 94 SER A CA 1
ATOM 724 C C . SER A 1 94 ? -5.010 -1.865 19.723 1.00 90.25 94 SER A C 1
ATOM 726 O O . SER A 1 94 ? -3.933 -1.908 19.122 1.00 90.25 94 SER A O 1
ATOM 728 N N . ALA A 1 95 ? -6.103 -2.484 19.265 1.00 86.38 95 ALA A N 1
ATOM 729 C CA . ALA A 1 95 ? -6.108 -3.266 18.033 1.00 86.38 95 ALA A CA 1
ATOM 730 C C . ALA A 1 95 ? -5.780 -2.403 16.807 1.00 86.38 95 ALA A C 1
ATOM 732 O O . ALA A 1 95 ? -4.981 -2.822 15.967 1.00 86.38 95 ALA A O 1
ATOM 733 N N . LYS A 1 96 ? -6.348 -1.194 16.731 1.00 86.75 96 LYS A N 1
ATOM 734 C CA . LYS A 1 96 ? -6.053 -0.233 15.670 1.00 86.75 96 LYS A CA 1
ATOM 735 C C . LYS A 1 96 ? -4.583 0.173 15.684 1.00 86.75 96 LYS A C 1
ATOM 737 O O . LYS A 1 96 ? -3.946 0.104 14.645 1.00 86.75 96 LYS A O 1
ATOM 742 N N . ASN A 1 97 ? -4.031 0.555 16.832 1.00 90.31 97 ASN A N 1
ATOM 743 C CA . ASN A 1 97 ? -2.642 1.008 16.930 1.00 90.31 97 ASN A CA 1
ATOM 744 C C . ASN A 1 97 ? -1.665 -0.089 16.498 1.00 90.31 97 ASN A C 1
ATOM 746 O O . ASN A 1 97 ? -0.744 0.180 15.732 1.00 90.31 97 ASN A O 1
ATOM 750 N N . LYS A 1 98 ? -1.918 -1.339 16.904 1.00 87.94 98 LYS A N 1
ATOM 751 C CA . LYS A 1 98 ? -1.124 -2.488 16.456 1.00 87.94 98 LYS A CA 1
ATOM 752 C C . LYS A 1 98 ? -1.224 -2.705 14.944 1.00 87.94 98 LYS A C 1
ATOM 754 O O . LYS A 1 98 ? -0.222 -2.999 14.300 1.00 87.94 98 LYS A O 1
ATOM 759 N N . ALA A 1 99 ? -2.419 -2.565 14.368 1.00 85.06 99 ALA A N 1
ATOM 760 C CA . ALA A 1 99 ? -2.591 -2.642 12.920 1.00 85.06 99 ALA A CA 1
ATOM 761 C C . ALA A 1 99 ? -1.857 -1.492 12.208 1.00 85.06 99 ALA A C 1
ATOM 763 O O . ALA A 1 99 ? -1.140 -1.747 11.244 1.00 85.06 99 ALA A O 1
ATOM 764 N N . SER A 1 100 ? -1.969 -0.260 12.715 1.00 89.50 100 SER A N 1
ATOM 765 C CA . SER A 1 100 ? -1.264 0.911 12.189 1.00 89.50 100 SER A CA 1
ATOM 766 C C . SER A 1 100 ? 0.250 0.718 12.192 1.00 89.50 100 SER A C 1
ATOM 768 O O . SER A 1 100 ? 0.902 1.029 11.200 1.00 89.50 100 SER A O 1
ATOM 770 N N . GLU A 1 101 ? 0.813 0.181 13.274 1.00 90.25 101 GLU A N 1
ATOM 771 C CA . GLU A 1 101 ? 2.246 -0.107 13.375 1.00 90.25 101 GLU A CA 1
ATOM 772 C C . GLU A 1 101 ? 2.696 -1.095 12.293 1.00 90.25 101 GLU A C 1
ATOM 774 O O . GLU A 1 101 ? 3.635 -0.811 11.550 1.00 90.25 101 GLU A O 1
ATOM 779 N N . VAL A 1 102 ? 1.980 -2.214 12.146 1.00 87.19 102 VAL A N 1
ATOM 780 C CA . VAL A 1 102 ? 2.284 -3.222 11.121 1.00 87.19 102 VAL A CA 1
ATOM 781 C C . VAL A 1 102 ? 2.162 -2.631 9.716 1.00 87.19 102 VAL A C 1
ATOM 783 O O . VAL A 1 102 ? 3.041 -2.852 8.886 1.00 87.19 102 VAL A O 1
ATOM 786 N N . ILE A 1 103 ? 1.106 -1.862 9.437 1.00 86.94 103 ILE A N 1
ATOM 787 C CA . ILE A 1 103 ? 0.906 -1.215 8.133 1.00 86.94 103 ILE A CA 1
ATOM 788 C C . ILE A 1 103 ? 2.057 -0.250 7.831 1.00 86.94 103 ILE A C 1
ATOM 790 O O . ILE A 1 103 ? 2.626 -0.315 6.744 1.00 86.94 103 ILE A O 1
ATOM 794 N N . ASN A 1 104 ? 2.443 0.598 8.788 1.00 89.88 104 ASN A N 1
ATOM 795 C CA . ASN A 1 104 ? 3.535 1.558 8.617 1.00 89.88 104 ASN A CA 1
ATOM 796 C C . ASN A 1 104 ? 4.886 0.871 8.387 1.00 89.88 104 ASN A C 1
ATOM 798 O O . ASN A 1 104 ? 5.645 1.294 7.514 1.00 89.88 104 ASN A O 1
ATOM 802 N N . GLN A 1 105 ? 5.176 -0.208 9.120 1.00 89.88 105 GLN A N 1
ATOM 803 C CA . GLN A 1 105 ? 6.389 -1.006 8.915 1.00 89.88 105 GLN A CA 1
ATOM 804 C C . GLN A 1 105 ? 6.412 -1.611 7.508 1.00 89.88 105 GLN A C 1
ATOM 806 O O . GLN A 1 105 ? 7.357 -1.393 6.755 1.00 89.88 105 GLN A O 1
ATOM 811 N N . ARG A 1 106 ? 5.334 -2.297 7.105 1.00 86.56 106 ARG A N 1
ATOM 812 C CA . ARG A 1 106 ? 5.233 -2.910 5.770 1.00 86.56 106 ARG A CA 1
ATOM 813 C C . ARG A 1 106 ? 5.293 -1.885 4.645 1.00 86.56 106 ARG A C 1
ATOM 815 O O . ARG A 1 106 ? 5.870 -2.170 3.599 1.00 86.56 106 ARG A O 1
ATOM 822 N N . PHE A 1 107 ? 4.708 -0.709 4.853 1.00 89.12 107 PHE A N 1
ATOM 823 C CA . PHE A 1 107 ? 4.795 0.380 3.894 1.00 89.12 107 PHE A CA 1
ATOM 824 C C . PHE A 1 107 ? 6.219 0.918 3.780 1.00 89.12 107 PHE A C 1
ATOM 826 O O . PHE A 1 107 ? 6.697 1.080 2.666 1.00 89.12 107 PHE A O 1
ATOM 833 N N . THR A 1 108 ? 6.917 1.115 4.899 1.00 90.94 108 THR A N 1
ATOM 834 C CA . THR A 1 108 ? 8.321 1.555 4.900 1.00 90.94 108 THR A CA 1
ATOM 835 C C . THR A 1 108 ? 9.213 0.556 4.157 1.00 90.94 108 THR A C 1
ATOM 837 O O . THR A 1 108 ? 9.992 0.959 3.295 1.00 90.94 108 THR A O 1
ATOM 840 N N . ASP A 1 109 ? 9.044 -0.747 4.412 1.00 89.50 109 ASP A N 1
ATOM 841 C CA . ASP A 1 109 ? 9.763 -1.813 3.698 1.00 89.50 109 ASP A CA 1
ATOM 842 C C . ASP A 1 109 ? 9.475 -1.782 2.187 1.00 89.50 109 ASP A C 1
ATOM 844 O O . ASP A 1 109 ? 10.370 -1.956 1.356 1.00 89.50 109 ASP A O 1
ATOM 848 N N . ALA A 1 110 ? 8.207 -1.581 1.811 1.00 89.75 110 ALA A N 1
ATOM 849 C CA . ALA A 1 110 ? 7.808 -1.465 0.414 1.00 89.75 110 ALA A CA 1
ATOM 850 C C . ALA A 1 110 ? 8.407 -0.210 -0.233 1.00 89.75 110 ALA A C 1
ATOM 852 O O . ALA A 1 110 ? 8.895 -0.282 -1.358 1.00 89.75 110 ALA A O 1
ATOM 853 N N . GLU A 1 111 ? 8.413 0.917 0.477 1.00 90.69 111 GLU A N 1
ATOM 854 C CA . GLU A 1 111 ? 8.950 2.189 0.002 1.00 90.69 111 GLU A CA 1
ATOM 855 C C . GLU A 1 111 ? 10.450 2.073 -0.309 1.00 90.69 111 GLU A C 1
ATOM 857 O O . GLU A 1 111 ? 10.884 2.481 -1.387 1.00 90.69 111 GLU A O 1
ATOM 862 N N . GLN A 1 112 ? 11.214 1.411 0.567 1.00 92.31 112 GLN A N 1
ATOM 863 C CA . GLN A 1 112 ? 12.633 1.111 0.348 1.00 92.31 112 GLN A CA 1
ATOM 864 C C . GLN A 1 112 ? 12.856 0.233 -0.889 1.00 92.31 112 GLN A C 1
ATOM 866 O O . GLN A 1 112 ? 13.673 0.566 -1.745 1.00 92.31 112 GLN A O 1
ATOM 871 N N . LYS A 1 113 ? 12.090 -0.856 -1.035 1.00 92.25 113 LYS A N 1
ATOM 872 C CA . LYS A 1 113 ? 12.195 -1.745 -2.206 1.00 92.25 113 LYS A CA 1
ATOM 873 C C . LYS A 1 113 ? 11.834 -1.041 -3.511 1.00 92.25 113 LYS A C 1
ATOM 875 O O . LYS A 1 113 ? 12.435 -1.323 -4.545 1.00 92.25 113 LYS A O 1
ATOM 880 N N . ILE A 1 114 ? 10.859 -0.132 -3.479 1.00 92.50 114 ILE A N 1
ATOM 881 C CA . ILE A 1 114 ? 10.504 0.697 -4.636 1.00 92.50 114 ILE A CA 1
ATOM 882 C C . ILE A 1 114 ? 11.675 1.617 -5.008 1.00 92.50 114 ILE A C 1
ATOM 884 O O . ILE A 1 114 ? 11.997 1.736 -6.191 1.00 92.50 114 ILE A O 1
ATOM 888 N N . ASP A 1 115 ? 12.334 2.237 -4.027 1.00 92.25 115 ASP A N 1
ATOM 889 C CA . ASP A 1 115 ? 13.491 3.105 -4.273 1.00 92.25 115 ASP A CA 1
ATOM 890 C C . ASP A 1 115 ? 14.698 2.329 -4.823 1.00 92.25 115 ASP A C 1
ATOM 892 O O . ASP A 1 115 ? 15.369 2.794 -5.750 1.00 92.25 115 ASP A O 1
ATOM 896 N N . GLU A 1 116 ? 14.939 1.115 -4.327 1.00 91.88 116 GLU A N 1
ATOM 897 C CA . GLU A 1 116 ? 15.945 0.203 -4.880 1.00 91.88 116 GLU A CA 1
ATOM 898 C C . GLU A 1 116 ? 15.622 -0.191 -6.326 1.00 91.88 116 GLU A C 1
ATOM 900 O O . GLU A 1 116 ? 16.479 -0.079 -7.207 1.00 91.88 116 GLU A O 1
ATOM 905 N N . ALA A 1 117 ? 14.378 -0.592 -6.605 1.00 91.38 117 ALA A N 1
ATOM 906 C CA . ALA A 1 117 ? 13.935 -0.943 -7.953 1.00 91.38 117 ALA A CA 1
ATOM 907 C C . ALA A 1 117 ? 14.080 0.239 -8.925 1.00 91.38 117 ALA A C 1
ATOM 909 O O . ALA A 1 117 ? 14.536 0.058 -10.057 1.00 91.38 117 ALA A O 1
ATOM 910 N N . LYS A 1 118 ? 13.766 1.458 -8.469 1.00 90.44 118 LYS A N 1
ATOM 911 C CA . LYS A 1 118 ? 13.964 2.697 -9.229 1.00 90.44 118 LYS A CA 1
ATOM 912 C C . LYS A 1 118 ? 15.438 2.926 -9.564 1.00 90.44 118 LYS A C 1
ATOM 914 O O . LYS A 1 118 ? 15.766 3.181 -10.724 1.00 90.44 118 LYS A O 1
ATOM 919 N N . LYS A 1 119 ? 16.334 2.805 -8.579 1.00 91.44 119 LYS A N 1
ATOM 920 C CA . LYS A 1 119 ? 17.782 2.966 -8.786 1.00 91.44 119 LYS A CA 1
ATOM 921 C C . LYS A 1 119 ? 18.325 1.935 -9.781 1.00 91.44 119 LYS A C 1
ATOM 923 O O . LYS A 1 119 ? 19.019 2.312 -10.724 1.00 91.44 119 LYS A O 1
ATOM 928 N N . ASN A 1 120 ? 17.959 0.666 -9.608 1.00 90.81 120 ASN A N 1
ATOM 929 C CA . ASN A 1 120 ? 18.385 -0.422 -10.491 1.00 90.81 120 ASN A CA 1
ATOM 930 C C . ASN A 1 120 ? 17.880 -0.209 -11.924 1.00 90.81 120 ASN A C 1
ATOM 932 O O . ASN A 1 120 ? 18.629 -0.379 -12.885 1.00 90.81 120 ASN A O 1
ATOM 936 N N . TYR A 1 121 ? 16.625 0.221 -12.084 1.00 89.25 121 TYR A N 1
ATOM 937 C CA . TYR A 1 121 ? 16.071 0.554 -13.393 1.00 89.25 121 TYR A CA 1
ATOM 938 C C . TYR A 1 121 ? 16.828 1.707 -14.067 1.00 89.25 121 TYR A C 1
ATOM 940 O O . TYR A 1 121 ? 17.150 1.615 -15.253 1.00 89.25 121 TYR A O 1
ATOM 948 N N . ALA A 1 122 ? 17.146 2.775 -13.327 1.00 89.69 122 ALA A N 1
ATOM 949 C CA . ALA A 1 122 ? 17.896 3.912 -13.858 1.00 89.69 122 ALA A CA 1
ATOM 950 C C . ALA A 1 122 ? 19.296 3.502 -14.350 1.00 89.69 122 ALA A C 1
ATOM 952 O O . ALA A 1 122 ? 19.730 3.949 -15.414 1.00 89.69 122 ALA A O 1
ATOM 953 N N . GLU A 1 123 ? 19.978 2.620 -13.617 1.00 90.38 123 GLU A N 1
ATOM 954 C CA . GLU A 1 123 ? 21.283 2.083 -14.006 1.00 90.38 123 GLU A CA 1
ATOM 955 C C . GLU A 1 123 ? 21.200 1.217 -15.270 1.00 90.38 123 GLU A C 1
ATOM 957 O O . GLU A 1 123 ? 21.921 1.476 -16.236 1.00 90.38 123 GLU A O 1
ATOM 962 N N . LEU A 1 124 ? 20.266 0.261 -15.320 1.00 89.62 124 LEU A N 1
ATOM 963 C CA . LEU A 1 124 ? 20.056 -0.593 -16.497 1.00 89.62 124 LEU A CA 1
ATOM 964 C C . LEU A 1 124 ? 19.686 0.226 -17.739 1.00 89.62 124 LEU A C 1
ATOM 966 O O . LEU A 1 124 ? 20.208 -0.008 -18.829 1.00 89.62 124 LEU A O 1
ATOM 970 N N . LYS A 1 125 ? 18.822 1.232 -17.575 1.00 87.75 125 LYS A N 1
ATOM 971 C CA . LYS A 1 125 ? 18.436 2.155 -18.649 1.00 87.75 125 LYS A CA 1
ATOM 972 C C . LYS A 1 125 ? 19.628 2.966 -19.154 1.00 87.75 125 LYS A C 1
ATOM 974 O O . LYS A 1 125 ? 19.739 3.195 -20.357 1.00 87.75 125 LYS A O 1
ATOM 979 N N . LYS A 1 126 ? 20.511 3.417 -18.258 1.00 89.94 126 LYS A N 1
ATOM 980 C CA . LYS A 1 126 ? 21.733 4.138 -18.635 1.00 89.94 126 LYS A CA 1
ATOM 981 C C . LYS A 1 126 ? 22.673 3.236 -19.438 1.00 89.94 126 LYS A C 1
ATOM 983 O O . LYS A 1 126 ? 23.076 3.635 -20.525 1.00 89.94 126 LYS A O 1
ATOM 988 N N . GLN A 1 127 ? 22.941 2.023 -18.955 1.00 89.94 127 GLN A N 1
ATOM 989 C CA . GLN A 1 127 ? 23.802 1.055 -19.644 1.00 89.94 127 GLN A CA 1
ATOM 990 C C . GLN A 1 127 ? 23.260 0.698 -21.037 1.00 89.94 127 GLN A C 1
ATOM 992 O O . GLN A 1 127 ? 24.002 0.748 -22.013 1.00 89.94 127 GLN A O 1
ATOM 997 N N . ALA A 1 128 ? 21.954 0.429 -21.152 1.00 89.44 128 ALA A N 1
ATOM 998 C CA . ALA A 1 128 ? 21.300 0.142 -22.430 1.00 89.44 128 ALA A CA 1
ATOM 999 C C . ALA A 1 128 ? 21.405 1.307 -23.431 1.00 89.44 128 ALA A C 1
ATOM 1001 O O . ALA A 1 128 ? 21.562 1.099 -24.632 1.00 89.44 128 ALA A O 1
ATOM 1002 N N . ARG A 1 129 ? 21.338 2.555 -22.948 1.00 88.19 129 ARG A N 1
ATOM 1003 C CA . ARG A 1 129 ? 21.525 3.745 -23.792 1.00 88.19 129 ARG A CA 1
ATOM 1004 C C . ARG A 1 129 ? 22.967 3.902 -24.255 1.00 88.19 129 ARG A C 1
ATOM 1006 O O . ARG A 1 129 ? 23.179 4.201 -25.425 1.00 88.19 129 ARG A O 1
ATOM 1013 N N . GLU A 1 130 ? 23.934 3.699 -23.364 1.00 92.88 130 GLU A N 1
ATOM 1014 C CA . GLU A 1 130 ? 25.365 3.760 -23.690 1.00 92.88 130 GLU A CA 1
ATOM 1015 C C . GLU A 1 130 ? 25.764 2.686 -24.714 1.00 92.88 130 GLU A C 1
ATOM 1017 O O . GLU A 1 130 ? 26.597 2.950 -25.578 1.00 92.88 130 GLU A O 1
ATOM 1022 N N . SER A 1 131 ? 25.123 1.512 -24.678 1.00 90.81 131 SER A N 1
ATOM 1023 C CA . SER A 1 131 ? 25.318 0.433 -25.656 1.00 90.81 131 SER A CA 1
ATOM 1024 C C . SER A 1 131 ? 24.405 0.506 -26.890 1.00 90.81 131 SER A C 1
ATOM 1026 O O . SER A 1 131 ? 24.538 -0.325 -27.788 1.00 90.81 131 SER A O 1
ATOM 1028 N N . ALA A 1 132 ? 23.482 1.473 -26.951 1.00 91.19 132 ALA A N 1
ATOM 1029 C CA . ALA A 1 132 ? 22.413 1.565 -27.954 1.00 91.19 132 ALA A CA 1
ATOM 1030 C C . ALA A 1 132 ? 21.547 0.286 -28.090 1.00 91.19 132 ALA A C 1
ATOM 1032 O O . ALA A 1 132 ? 20.953 0.033 -29.145 1.00 91.19 132 ALA A O 1
ATOM 1033 N N . ASP A 1 133 ? 21.438 -0.508 -27.020 1.00 93.12 133 ASP A N 1
ATOM 1034 C CA . ASP A 1 133 ? 20.720 -1.782 -26.991 1.00 93.12 133 ASP A CA 1
ATOM 1035 C C . ASP A 1 133 ? 19.249 -1.598 -26.581 1.00 93.12 133 ASP A C 1
ATOM 1037 O O . ASP A 1 133 ? 18.881 -1.508 -25.405 1.00 93.12 133 ASP A O 1
ATOM 1041 N N . ARG A 1 134 ? 18.369 -1.588 -27.587 1.00 87.06 134 ARG A N 1
ATOM 1042 C CA . ARG A 1 134 ? 16.917 -1.488 -27.377 1.00 87.06 134 ARG A CA 1
ATOM 1043 C C . ARG A 1 134 ? 16.314 -2.719 -26.697 1.00 87.06 134 ARG A C 1
ATOM 1045 O O . ARG A 1 134 ? 15.288 -2.586 -26.027 1.00 87.06 134 ARG A O 1
ATOM 1052 N N . ALA A 1 135 ? 16.905 -3.903 -26.869 1.00 89.75 135 ALA A N 1
ATOM 1053 C CA . ALA A 1 135 ? 16.409 -5.117 -26.226 1.00 89.75 135 ALA A CA 1
ATOM 1054 C C . ALA A 1 135 ? 16.660 -5.053 -24.714 1.00 89.75 135 ALA A C 1
ATOM 1056 O O . ALA A 1 135 ? 15.758 -5.358 -23.931 1.00 89.75 135 ALA A O 1
ATOM 1057 N N . ALA A 1 136 ? 17.831 -4.557 -24.304 1.00 88.31 136 ALA A N 1
ATOM 1058 C CA . ALA A 1 136 ? 18.148 -4.307 -22.900 1.00 88.31 136 ALA A CA 1
ATOM 1059 C C . ALA A 1 136 ? 17.231 -3.241 -22.268 1.00 88.31 136 ALA A C 1
ATOM 1061 O O . ALA A 1 136 ? 16.742 -3.436 -21.153 1.00 88.31 136 ALA A O 1
ATOM 1062 N N . GLU A 1 137 ? 16.921 -2.149 -22.980 1.00 87.31 137 GLU A N 1
ATOM 1063 C CA . GLU A 1 137 ? 15.973 -1.134 -22.488 1.00 87.31 137 GLU A CA 1
ATOM 1064 C C . GLU A 1 137 ? 14.571 -1.726 -22.258 1.00 87.31 137 GLU A C 1
ATOM 1066 O O . GLU A 1 137 ? 13.936 -1.468 -21.228 1.00 87.31 137 GLU A O 1
ATOM 1071 N N . MET A 1 138 ? 14.094 -2.559 -23.187 1.00 88.38 138 MET A N 1
ATOM 1072 C CA . MET A 1 138 ? 12.814 -3.256 -23.044 1.00 88.38 138 MET A CA 1
ATOM 1073 C C . MET A 1 138 ? 12.836 -4.249 -21.875 1.00 88.38 138 MET A C 1
ATOM 1075 O O . MET A 1 138 ? 11.898 -4.271 -21.075 1.00 88.38 138 MET A O 1
ATOM 1079 N N . ALA A 1 139 ? 13.916 -5.018 -21.723 1.00 88.69 139 ALA A N 1
ATOM 1080 C CA . ALA A 1 139 ? 14.090 -5.940 -20.604 1.00 88.69 139 ALA A CA 1
ATOM 1081 C C . ALA A 1 139 ? 14.072 -5.209 -19.250 1.00 88.69 139 ALA A C 1
ATOM 1083 O O . ALA A 1 139 ? 13.441 -5.683 -18.306 1.00 88.69 139 ALA A O 1
ATOM 1084 N N . ALA A 1 140 ? 14.680 -4.020 -19.161 1.00 89.38 140 ALA A N 1
ATOM 1085 C CA . ALA A 1 140 ? 14.644 -3.196 -17.954 1.00 89.38 140 ALA A CA 1
ATOM 1086 C C . ALA A 1 140 ? 13.212 -2.763 -17.592 1.00 89.38 140 ALA A C 1
ATOM 1088 O O . ALA A 1 140 ? 12.824 -2.839 -16.425 1.00 89.38 140 ALA A O 1
ATOM 1089 N N . LYS A 1 141 ? 12.400 -2.360 -18.583 1.00 89.12 141 LYS A N 1
ATOM 1090 C CA . LYS A 1 141 ? 10.979 -2.029 -18.360 1.00 89.12 141 LYS A CA 1
ATOM 1091 C C . LYS A 1 141 ? 10.178 -3.239 -17.882 1.00 89.12 141 LYS A C 1
ATOM 1093 O O . LYS A 1 141 ? 9.426 -3.122 -16.918 1.00 89.12 141 LYS A O 1
ATOM 1098 N N . ILE A 1 142 ? 10.359 -4.396 -18.520 1.00 89.44 142 ILE A N 1
ATOM 1099 C CA . ILE A 1 142 ? 9.677 -5.646 -18.144 1.00 89.44 142 ILE A CA 1
ATOM 1100 C C . ILE A 1 142 ? 10.071 -6.076 -16.728 1.00 89.44 142 ILE A C 1
ATOM 1102 O O . ILE A 1 142 ? 9.209 -6.473 -15.945 1.00 89.44 142 ILE A O 1
ATOM 1106 N N . SER A 1 143 ? 11.352 -5.965 -16.377 1.00 91.19 143 SER A N 1
ATOM 1107 C CA . SER A 1 143 ? 11.850 -6.273 -15.034 1.00 91.19 143 SER A CA 1
ATOM 1108 C C . SER A 1 143 ? 11.204 -5.374 -13.977 1.00 91.19 143 SER A C 1
ATOM 1110 O O . SER A 1 143 ? 10.668 -5.866 -12.982 1.00 91.19 143 SER A O 1
ATOM 1112 N N . LEU A 1 144 ? 11.147 -4.062 -14.232 1.00 91.75 144 LEU A N 1
ATOM 1113 C CA . LEU A 1 144 ? 10.490 -3.112 -13.336 1.00 91.75 144 LEU A CA 1
ATOM 1114 C C . LEU A 1 144 ? 8.982 -3.394 -13.198 1.00 91.75 144 LEU A C 1
ATOM 1116 O O . LEU A 1 144 ? 8.455 -3.405 -12.088 1.00 91.75 144 LEU A O 1
ATOM 1120 N N . ALA A 1 145 ? 8.287 -3.676 -14.303 1.00 90.19 145 ALA A N 1
ATOM 1121 C CA . ALA A 1 145 ? 6.877 -4.067 -14.277 1.00 90.19 145 ALA A CA 1
ATOM 1122 C C . ALA A 1 145 ? 6.657 -5.365 -13.475 1.00 90.19 145 ALA A C 1
ATOM 1124 O O . ALA A 1 145 ? 5.726 -5.457 -12.675 1.00 90.19 145 ALA A O 1
ATOM 1125 N N . SER A 1 146 ? 7.554 -6.342 -13.629 1.00 92.38 146 SER A N 1
ATOM 1126 C CA . SER A 1 146 ? 7.516 -7.608 -12.888 1.00 92.38 146 SER A CA 1
ATOM 1127 C C . SER A 1 146 ? 7.716 -7.393 -11.388 1.00 92.38 146 SER A C 1
ATOM 1129 O O . SER A 1 146 ? 7.012 -8.001 -10.583 1.00 92.38 146 SER A O 1
ATOM 1131 N N . PHE A 1 147 ? 8.616 -6.488 -10.994 1.00 93.25 147 PHE A N 1
ATOM 1132 C CA . PHE A 1 147 ? 8.777 -6.090 -9.595 1.00 93.25 147 PHE A CA 1
ATOM 1133 C C . PHE A 1 147 ? 7.463 -5.558 -9.004 1.00 93.25 147 PHE A C 1
ATOM 1135 O O . PHE A 1 147 ? 7.047 -6.003 -7.934 1.00 93.25 147 PHE A O 1
ATOM 1142 N N . PHE A 1 148 ? 6.770 -4.659 -9.707 1.00 92.25 148 PHE A N 1
ATOM 1143 C CA . PHE A 1 148 ? 5.494 -4.126 -9.226 1.00 92.25 148 PHE A CA 1
ATOM 1144 C C . PHE A 1 148 ? 4.378 -5.179 -9.205 1.00 92.25 148 PHE A C 1
ATOM 1146 O O . PHE A 1 148 ? 3.556 -5.171 -8.289 1.00 92.25 148 PHE A O 1
ATOM 1153 N N . ALA A 1 149 ? 4.377 -6.137 -10.135 1.00 90.25 149 ALA A N 1
ATOM 1154 C CA . ALA A 1 149 ? 3.454 -7.272 -10.092 1.00 90.25 149 ALA A CA 1
ATOM 1155 C C . ALA A 1 149 ? 3.688 -8.156 -8.850 1.00 90.25 149 ALA A C 1
ATOM 1157 O O . ALA A 1 149 ? 2.738 -8.578 -8.187 1.00 90.25 149 ALA A O 1
ATOM 1158 N N . LEU A 1 150 ? 4.952 -8.387 -8.481 1.00 91.31 150 LEU A N 1
ATOM 1159 C CA . LEU A 1 150 ? 5.305 -9.089 -7.244 1.00 91.31 150 LEU A CA 1
ATOM 1160 C C . LEU A 1 150 ? 4.907 -8.287 -6.001 1.00 91.31 150 LEU A C 1
ATOM 1162 O O . LEU A 1 150 ? 4.394 -8.865 -5.043 1.00 91.31 150 LEU A O 1
ATOM 1166 N N . LEU A 1 151 ? 5.102 -6.965 -6.019 1.00 88.75 151 LEU A N 1
ATOM 1167 C CA . LEU A 1 151 ? 4.674 -6.081 -4.934 1.00 88.75 151 LEU A CA 1
ATOM 1168 C C . LEU A 1 151 ? 3.156 -6.153 -4.723 1.00 88.75 151 LEU A C 1
ATOM 1170 O O . LEU A 1 151 ? 2.702 -6.278 -3.585 1.00 88.75 151 LEU A O 1
ATOM 1174 N N . LEU A 1 152 ? 2.377 -6.141 -5.808 1.00 86.44 152 LEU A N 1
ATOM 1175 C CA . LEU A 1 152 ? 0.928 -6.328 -5.761 1.00 86.44 152 LEU A CA 1
ATOM 1176 C C . LEU A 1 152 ? 0.559 -7.667 -5.106 1.00 86.44 152 LEU A C 1
ATOM 1178 O O . LEU A 1 152 ? -0.252 -7.697 -4.179 1.00 86.44 152 LEU A O 1
ATOM 1182 N N . GLY A 1 153 ? 1.191 -8.764 -5.534 1.00 83.88 153 GLY A N 1
ATOM 1183 C CA . GLY A 1 153 ? 0.975 -10.090 -4.945 1.00 83.88 153 GLY A CA 1
ATOM 1184 C C . GLY A 1 153 ? 1.315 -10.140 -3.452 1.00 83.88 153 GLY A C 1
ATOM 1185 O O . GLY A 1 153 ? 0.546 -10.675 -2.648 1.00 83.88 153 GLY A O 1
ATOM 1186 N N . ALA A 1 154 ? 2.428 -9.520 -3.057 1.00 84.38 154 ALA A N 1
ATOM 1187 C CA . ALA A 1 154 ? 2.853 -9.442 -1.664 1.00 84.38 154 ALA A CA 1
ATOM 1188 C C . ALA A 1 154 ? 1.838 -8.678 -0.795 1.00 84.38 154 ALA A C 1
ATOM 1190 O O . ALA A 1 154 ? 1.488 -9.144 0.296 1.00 84.38 154 ALA A O 1
ATOM 1191 N N . LEU A 1 155 ? 1.303 -7.555 -1.287 1.00 76.62 155 LEU A N 1
ATOM 1192 C CA . LEU A 1 155 ? 0.266 -6.799 -0.581 1.00 76.62 155 LEU A CA 1
ATOM 1193 C C . LEU A 1 155 ? -1.007 -7.630 -0.424 1.00 76.62 155 LEU A C 1
ATOM 1195 O O . LEU A 1 155 ? -1.454 -7.837 0.704 1.00 76.62 155 LEU A O 1
ATOM 1199 N N . VAL A 1 156 ? -1.534 -8.197 -1.514 1.00 76.00 156 VAL A N 1
ATOM 1200 C CA . VAL A 1 156 ? -2.734 -9.054 -1.480 1.00 76.00 156 VAL A CA 1
ATOM 1201 C C . VAL A 1 156 ? -2.582 -10.186 -0.454 1.00 76.00 156 VAL A C 1
ATOM 1203 O O . VAL A 1 156 ? -3.491 -10.413 0.347 1.00 76.00 156 VAL A O 1
ATOM 1206 N N . SER A 1 157 ? -1.420 -10.849 -0.414 1.00 74.50 157 SER A N 1
ATOM 1207 C CA . SER A 1 157 ? -1.152 -11.937 0.538 1.00 74.50 157 SER A CA 1
ATOM 1208 C C . SER A 1 157 ? -1.123 -11.477 2.003 1.00 74.50 157 SER A C 1
ATOM 1210 O O . SER A 1 157 ? -1.662 -12.159 2.877 1.00 74.50 157 SER A O 1
ATOM 1212 N N . THR A 1 158 ? -0.561 -10.296 2.278 1.00 69.06 158 THR A N 1
ATOM 1213 C CA . THR A 1 158 ? -0.454 -9.743 3.638 1.00 69.06 158 THR A CA 1
ATOM 1214 C C . THR A 1 158 ? -1.839 -9.448 4.215 1.00 69.06 158 THR A C 1
ATOM 1216 O O . THR A 1 158 ? -2.121 -9.789 5.366 1.00 69.06 158 THR A O 1
ATOM 1219 N N . PHE A 1 159 ? -2.737 -8.876 3.407 1.00 65.44 159 PHE A N 1
ATOM 1220 C CA . PHE A 1 159 ? -4.094 -8.545 3.851 1.00 65.44 159 PHE A CA 1
ATOM 1221 C C . PHE A 1 159 ? -5.004 -9.772 3.946 1.00 65.44 159 PHE A C 1
ATOM 1223 O O . PHE A 1 159 ? -5.737 -9.907 4.928 1.00 65.44 159 PHE A O 1
ATOM 1230 N N . ALA A 1 160 ? -4.897 -10.718 3.009 1.00 63.66 160 ALA A N 1
ATOM 1231 C CA . ALA A 1 160 ? -5.593 -12.000 3.112 1.00 63.66 160 ALA A CA 1
ATOM 1232 C C . ALA A 1 160 ? -5.180 -12.778 4.378 1.00 63.66 160 ALA A C 1
ATOM 1234 O O . ALA A 1 160 ? -6.032 -13.361 5.047 1.00 63.66 160 ALA A O 1
ATOM 1235 N N . GLY A 1 161 ? -3.900 -12.731 4.763 1.00 57.34 161 GLY A N 1
ATOM 1236 C CA . GLY A 1 161 ? -3.409 -13.348 5.998 1.00 57.34 161 GLY A CA 1
ATOM 1237 C C . GLY A 1 161 ? -3.954 -12.699 7.277 1.00 57.34 161 GLY A C 1
ATOM 1238 O O . GLY A 1 161 ? -4.256 -13.405 8.237 1.00 57.34 161 GLY A O 1
ATOM 1239 N N . PHE A 1 162 ? -4.134 -11.373 7.294 1.00 57.22 162 PHE A N 1
ATOM 1240 C CA . PHE A 1 162 ? -4.628 -10.647 8.472 1.00 57.22 162 PHE A CA 1
ATOM 1241 C C . PHE A 1 162 ? -6.143 -10.806 8.693 1.00 57.22 162 PHE A C 1
ATOM 1243 O O . PHE A 1 162 ? -6.586 -10.969 9.833 1.00 57.22 162 PHE A O 1
ATOM 1250 N N . PHE A 1 163 ? -6.937 -10.789 7.617 1.00 52.94 163 PHE A N 1
ATOM 1251 C CA . PHE A 1 163 ? -8.404 -10.864 7.690 1.00 52.94 163 PHE A CA 1
ATOM 1252 C C . PHE A 1 163 ? -8.964 -12.287 7.496 1.00 52.94 163 PHE A C 1
ATOM 1254 O O . PHE A 1 163 ? -9.970 -12.634 8.113 1.00 52.94 163 PHE A O 1
ATOM 1261 N N . GLY A 1 164 ? -8.296 -13.153 6.727 1.00 46.03 164 GLY A N 1
ATOM 1262 C CA . GLY A 1 164 ? -8.716 -14.542 6.498 1.00 46.03 164 GLY A CA 1
ATOM 1263 C C . GLY A 1 164 ? -8.495 -15.458 7.705 1.00 46.03 164 GLY A C 1
ATOM 1264 O O . GLY A 1 164 ? -9.379 -16.236 8.062 1.00 46.03 164 GLY A O 1
ATOM 1265 N N . ALA A 1 165 ? -7.371 -15.312 8.415 1.00 45.81 165 ALA A N 1
ATOM 1266 C CA . ALA A 1 165 ? -7.064 -16.128 9.597 1.00 45.81 165 ALA A CA 1
ATOM 1267 C C . ALA A 1 165 ? -7.974 -15.834 10.809 1.00 45.81 165 ALA A C 1
ATOM 1269 O O . ALA A 1 165 ? -8.016 -16.609 11.761 1.00 45.81 165 ALA A O 1
ATOM 1270 N N . LYS A 1 166 ? -8.726 -14.724 10.791 1.00 47.31 166 LYS A N 1
ATOM 1271 C CA . LYS A 1 166 ? -9.602 -14.304 11.897 1.00 47.31 166 LYS A CA 1
ATOM 1272 C C . LYS A 1 166 ? -11.064 -14.734 11.758 1.00 47.31 166 LYS A C 1
ATOM 1274 O O . LYS A 1 166 ? -11.850 -14.458 12.662 1.00 47.31 166 LYS A O 1
ATOM 1279 N N . THR A 1 167 ? -11.420 -15.447 10.687 1.00 38.91 167 THR A N 1
ATOM 1280 C CA . THR A 1 167 ? -12.766 -16.028 10.512 1.00 38.91 167 THR A CA 1
ATOM 1281 C C . THR A 1 167 ? -12.932 -17.372 11.248 1.00 38.91 167 THR A C 1
ATOM 1283 O O . THR A 1 167 ? -14.044 -17.869 11.372 1.00 38.91 167 THR A O 1
ATOM 1286 N N . SER A 1 168 ? -11.871 -17.938 11.843 1.00 35.81 168 SER A N 1
ATOM 1287 C CA . SER A 1 168 ? -11.946 -19.183 12.633 1.00 35.81 168 SER A CA 1
ATOM 1288 C C . SER A 1 168 ? -12.004 -18.992 14.157 1.00 35.81 168 SER A C 1
ATOM 1290 O O . SER A 1 168 ? -11.835 -19.961 14.895 1.00 35.81 168 SER A O 1
ATOM 1292 N N . LEU A 1 169 ? -12.261 -17.781 14.669 1.00 36.31 169 LEU A N 1
ATOM 1293 C CA . LEU A 1 169 ? -12.524 -17.574 16.102 1.00 36.31 169 LEU A CA 1
ATOM 1294 C C . LEU A 1 169 ? -13.974 -17.969 16.421 1.00 36.31 169 LEU A C 1
ATOM 1296 O O . LEU A 1 169 ? -14.865 -17.141 16.607 1.00 36.31 169 LEU A O 1
ATOM 1300 N N . HIS A 1 170 ? -14.195 -19.282 16.427 1.00 38.81 170 HIS A N 1
ATOM 1301 C CA . HIS A 1 170 ? -15.401 -19.924 16.921 1.00 38.81 170 HIS A CA 1
ATOM 1302 C C . HIS A 1 170 ? -15.524 -19.603 18.418 1.00 38.81 170 HIS A C 1
ATOM 1304 O O . HIS A 1 170 ? -14.724 -20.065 19.231 1.00 38.81 170 HIS A O 1
ATOM 1310 N N . PHE A 1 171 ? -16.508 -18.785 18.793 1.00 40.97 171 PHE A N 1
ATOM 1311 C CA . PHE A 1 171 ? -16.930 -18.662 20.185 1.00 40.97 171 PHE A CA 1
ATOM 1312 C C . PHE A 1 171 ? -17.585 -19.980 20.594 1.00 40.97 171 PHE A C 1
ATOM 1314 O O . PHE A 1 171 ? -18.791 -20.170 20.436 1.00 40.97 171 PHE A O 1
ATOM 1321 N N . THR A 1 172 ? -16.796 -20.916 21.109 1.00 36.59 172 THR A N 1
ATOM 1322 C CA . THR A 1 172 ? -17.338 -22.017 21.900 1.00 36.59 172 THR A CA 1
ATOM 1323 C C . THR A 1 172 ? -17.753 -21.420 23.240 1.00 36.59 172 THR A C 1
ATOM 1325 O O . THR A 1 172 ? -16.908 -21.117 24.078 1.00 36.59 172 THR A O 1
ATOM 1328 N N . LYS A 1 173 ? -19.057 -21.180 23.415 1.00 37.38 173 LYS A N 1
ATOM 1329 C CA . LYS A 1 173 ? -19.638 -20.994 24.747 1.00 37.38 173 LYS A CA 1
ATOM 1330 C C . LYS A 1 173 ? -19.350 -22.267 25.553 1.00 37.38 173 LYS A C 1
ATOM 1332 O O . LYS A 1 173 ? -19.739 -23.348 25.110 1.00 37.38 173 LYS A O 1
ATOM 1337 N N . GLN A 1 174 ? -18.664 -22.131 26.683 1.00 38.78 174 GLN A N 1
ATOM 1338 C CA . GLN A 1 174 ? -18.840 -23.015 27.835 1.00 38.78 174 GLN A CA 1
ATOM 1339 C C . GLN A 1 174 ? -19.619 -22.236 28.886 1.00 38.78 174 GLN A C 1
ATOM 1341 O O . GLN A 1 174 ? -19.360 -21.013 28.989 1.00 38.78 174 GLN A O 1
#

pLDDT: mean 85.14, std 13.72, range [35.81, 95.69]

Secondary structure (DSSP, 8-state):
-HHHHHHT--GGG-HHHHHHHHHHHHHHHHHHHHHHHH--S-HHHHHHHHHHHHHHHHHHHH-PPPHHHHHHHHHHHS---HHHHHHHHHHHHHHHHHHHHHHHHHHHHHHHHHHHHHHHHHHHHHHHHHTT-HHHHHHHHHHHHHHHHHHHHHHHHHHHHHHHTTTT------

Radius of gyration: 21.29 Å; chains: 1; bounding box: 52×34×60 Å

Organism: NCBI:txid910996

Foldseek 3Di:
DLVLLVQLPPQLSHPVNLVVLLVVLLVLLVVLLCCLQPPPDDNVVSLVVSLVSNVVSLCSNLPADDLVSSLVSSVVRDPDDSVRSNVVSVVSRVVSNVVSVVSVVVSVVVNVVSVVLVVVLVVQCVVCVVVVPPVSNNVSSVVSSVSSVVVSVVSVVVVCVVPVVPVPPPPPDD

Sequence (174 aa):
MTDLIKKSGIESLQPEYIDEQMNGAKDDITEAINEIVVSPKDNDTIINQLKNKLKIRVNTLTKDVDRTSLTSAISKNSDLTPDEVNQAVTNIISAKNKASEVINQRFTDAEQKIDEAKKNYAELKKQARESADRAAEMAAKISLASFFALLLGALVSTFAGFFGAKTSLHFTKQ